Protein AF-A0A1A8JIX2-F1 (afdb_monomer_lite)

Organism: Nothobranchius kuhntae (NCBI:txid321403)

Secondary structure (DSSP, 8-state):
-EEEEEETTEEEEEEEEEE-SS-THHHHHHHHHHHHTT-EEEEEEEEEE---TTSPPEEEEEEEEEE-

Foldseek 3Di:
DKDWDDDPNKIKIKDKDKDDPPDCVVVVVVVVVCVVQVKAWDDKDWDFDDDDPPDDTIIMMITITMGD

Sequence (68 aa):
ECVFQEKDGRVTINVLFALSNEKNSGFFQTGKIFETFEAKLLHIESRMRKKSKDDLPELEFFMRCEVQ

Structure (mmCIF, N/CA/C/O backbone):
data_AF-A0A1A8JIX2-F1
#
_entry.id   AF-A0A1A8JIX2-F1
#
loop_
_atom_site.group_PDB
_atom_site.id
_atom_site.type_symbol
_atom_site.label_atom_id
_atom_site.label_alt_id
_atom_site.label_comp_id
_atom_site.label_asym_id
_atom_site.label_entity_id
_atom_site.label_seq_id
_atom_site.pdbx_PDB_ins_code
_atom_site.Cartn_x
_atom_site.Cartn_y
_atom_site.Cartn_z
_atom_site.occupancy
_atom_site.B_iso_or_equiv
_atom_site.auth_seq_id
_atom_site.auth_comp_id
_atom_site.auth_asym_id
_atom_site.auth_atom_id
_atom_site.pdbx_PDB_model_num
ATOM 1 N N . GLU A 1 1 ? -1.969 -6.988 -7.235 1.00 81.56 1 GLU A N 1
ATOM 2 C CA . GLU A 1 1 ? -2.939 -7.744 -6.414 1.00 81.56 1 GLU A CA 1
ATOM 3 C C . GLU A 1 1 ? -3.415 -6.865 -5.263 1.00 81.56 1 GLU A C 1
ATOM 5 O O . GLU A 1 1 ? -2.634 -6.044 -4.794 1.00 81.56 1 GLU A O 1
ATOM 10 N N . CYS A 1 2 ? -4.675 -6.988 -4.843 1.00 86.69 2 CYS A N 1
ATOM 11 C CA . CYS A 1 2 ? -5.233 -6.245 -3.713 1.00 86.69 2 CYS A CA 1
ATOM 12 C C . CYS A 1 2 ? -6.054 -7.205 -2.846 1.00 86.69 2 CYS A C 1
ATOM 14 O O . CYS A 1 2 ? -6.958 -7.863 -3.358 1.00 86.69 2 CYS A O 1
ATOM 16 N N . VAL A 1 3 ? -5.728 -7.289 -1.556 1.00 91.69 3 VAL A N 1
ATOM 17 C CA . VAL A 1 3 ? -6.403 -8.150 -0.575 1.00 91.69 3 VAL A CA 1
ATOM 18 C C . VAL A 1 3 ? -6.790 -7.299 0.627 1.00 91.69 3 VAL A C 1
ATOM 20 O O . VAL A 1 3 ? -5.936 -6.604 1.177 1.00 91.69 3 VAL A O 1
ATOM 23 N N . PHE A 1 4 ? -8.047 -7.374 1.065 1.00 92.44 4 PHE A N 1
ATOM 24 C CA . PHE A 1 4 ? -8.536 -6.622 2.220 1.00 92.44 4 PHE A CA 1
ATOM 25 C C . PHE A 1 4 ? -9.170 -7.528 3.278 1.00 92.44 4 PHE A C 1
ATOM 27 O O . PHE A 1 4 ? -9.660 -8.616 2.977 1.00 92.44 4 PHE A O 1
ATOM 34 N N . GLN A 1 5 ? -9.147 -7.062 4.523 1.00 94.19 5 GLN A N 1
ATOM 35 C CA . GLN A 1 5 ? -9.792 -7.698 5.665 1.00 94.19 5 GLN A CA 1
ATOM 36 C C . GLN A 1 5 ? -10.506 -6.635 6.496 1.00 94.19 5 GLN A C 1
ATOM 38 O O . GLN A 1 5 ? -9.905 -5.622 6.848 1.00 94.19 5 GLN A O 1
ATOM 43 N N . GLU A 1 6 ? -11.763 -6.892 6.843 1.00 93.00 6 GLU A N 1
ATOM 44 C CA . GLU A 1 6 ? -12.528 -6.067 7.774 1.00 93.00 6 GLU A CA 1
ATOM 45 C C . GLU A 1 6 ? -12.529 -6.707 9.165 1.00 93.00 6 GLU A C 1
ATOM 47 O O . GLU A 1 6 ? -12.736 -7.916 9.310 1.00 93.00 6 GLU A O 1
ATOM 52 N N . LYS A 1 7 ? -12.290 -5.896 10.195 1.00 92.62 7 LYS A N 1
ATOM 53 C CA . LYS A 1 7 ? -12.431 -6.292 11.594 1.00 92.62 7 LYS A CA 1
ATOM 54 C C . LYS A 1 7 ? -12.777 -5.073 12.445 1.00 92.62 7 LYS A C 1
ATOM 56 O O . LYS A 1 7 ? -12.093 -4.059 12.363 1.00 92.62 7 LYS A O 1
ATOM 61 N N . ASP A 1 8 ? -13.806 -5.189 13.284 1.00 91.31 8 ASP A N 1
ATOM 62 C CA . ASP A 1 8 ? -14.217 -4.148 14.240 1.00 91.31 8 ASP A CA 1
ATOM 63 C C . ASP A 1 8 ? -14.430 -2.763 13.587 1.00 91.31 8 ASP A C 1
ATOM 65 O O . ASP A 1 8 ? -14.038 -1.734 14.138 1.00 91.31 8 ASP A O 1
ATOM 69 N N . GLY A 1 9 ? -15.013 -2.740 12.380 1.00 87.75 9 GLY A N 1
ATOM 70 C CA . GLY A 1 9 ? -15.260 -1.513 11.611 1.00 87.75 9 GLY A CA 1
ATOM 71 C C . GLY A 1 9 ? -14.011 -0.878 10.992 1.00 87.75 9 GLY A C 1
ATOM 72 O O . GLY A 1 9 ? -14.081 0.246 10.512 1.00 87.75 9 GLY A O 1
ATOM 73 N N . ARG A 1 10 ? -12.867 -1.571 11.005 1.00 90.19 10 ARG A N 1
ATOM 74 C CA . ARG A 1 10 ? -11.622 -1.142 10.355 1.00 90.19 10 ARG A CA 1
ATOM 75 C C . ARG A 1 10 ? -11.312 -2.055 9.187 1.00 90.19 10 ARG A C 1
ATOM 77 O O . ARG A 1 10 ? -11.390 -3.280 9.317 1.00 90.19 10 ARG A O 1
ATOM 84 N N . VAL A 1 11 ? -10.889 -1.473 8.070 1.00 93.06 11 VAL A N 1
ATOM 85 C CA . VAL A 1 11 ? -10.476 -2.229 6.887 1.00 93.06 11 VAL A CA 1
ATOM 86 C C . VAL A 1 11 ? -8.963 -2.154 6.748 1.00 93.06 11 VAL A C 1
ATOM 88 O O . VAL A 1 11 ? -8.399 -1.084 6.547 1.00 93.06 11 VAL A O 1
ATOM 91 N N . THR A 1 12 ? -8.289 -3.300 6.821 1.00 93.19 12 THR A N 1
ATOM 92 C CA . THR A 1 12 ? -6.872 -3.416 6.460 1.00 93.19 12 THR A CA 1
ATOM 93 C C . THR A 1 12 ? -6.758 -3.829 5.001 1.00 93.19 12 THR A C 1
ATOM 95 O O . THR A 1 12 ? -7.306 -4.859 4.613 1.00 93.19 12 THR A O 1
ATOM 98 N N . ILE A 1 13 ? -6.009 -3.073 4.203 1.00 92.56 13 ILE A N 1
ATOM 99 C CA . ILE A 1 13 ? -5.775 -3.349 2.783 1.00 92.56 13 ILE A CA 1
ATOM 100 C C . ILE A 1 13 ? -4.292 -3.643 2.577 1.00 92.56 13 ILE A C 1
ATOM 102 O O . ILE A 1 13 ? -3.432 -2.911 3.063 1.00 92.56 13 ILE A O 1
ATOM 106 N N . ASN A 1 14 ? -3.995 -4.709 1.838 1.00 92.19 14 ASN A N 1
ATOM 107 C CA . ASN A 1 14 ? -2.664 -5.038 1.351 1.00 92.19 14 ASN A CA 1
ATOM 108 C C . ASN A 1 14 ? -2.665 -4.935 -0.176 1.00 92.19 14 ASN A C 1
ATOM 110 O O . ASN A 1 14 ? -3.464 -5.594 -0.844 1.00 92.19 14 ASN A O 1
ATOM 114 N N . VAL A 1 15 ? -1.770 -4.123 -0.729 1.00 89.19 15 VAL A N 1
ATOM 115 C CA . VAL A 1 15 ? -1.669 -3.867 -2.167 1.00 89.19 15 VAL A CA 1
ATOM 116 C C . VAL A 1 15 ? -0.270 -4.225 -2.638 1.00 89.19 15 VAL A C 1
ATOM 118 O O . VAL A 1 15 ? 0.715 -3.743 -2.085 1.00 89.19 15 VAL A O 1
ATOM 121 N N . LEU A 1 16 ? -0.193 -5.046 -3.681 1.00 88.19 16 LEU A N 1
ATOM 122 C CA . LEU A 1 16 ? 1.033 -5.340 -4.414 1.00 88.19 16 LEU A CA 1
ATOM 123 C C . LEU A 1 16 ? 0.902 -4.784 -5.833 1.00 88.19 16 LEU A C 1
ATOM 125 O O . LEU A 1 16 ? -0.005 -5.185 -6.573 1.00 88.19 16 LEU A O 1
ATOM 129 N N . PHE A 1 17 ? 1.795 -3.884 -6.227 1.00 83.81 17 PHE A N 1
ATOM 130 C CA . PHE A 1 17 ? 1.816 -3.302 -7.569 1.00 83.81 17 PHE A CA 1
ATOM 131 C C . PHE A 1 17 ? 3.246 -3.157 -8.076 1.00 83.81 17 PHE A C 1
ATOM 133 O O . PHE A 1 17 ? 4.184 -3.046 -7.295 1.00 83.81 17 PHE A O 1
ATOM 140 N N . ALA A 1 18 ? 3.412 -3.166 -9.394 1.00 81.00 18 ALA A N 1
ATOM 141 C CA . ALA A 1 18 ? 4.703 -2.990 -10.037 1.00 81.00 18 ALA A CA 1
ATOM 142 C C . ALA A 1 18 ? 4.684 -1.734 -10.908 1.00 81.00 18 ALA A C 1
ATOM 144 O O . ALA A 1 18 ? 3.668 -1.423 -11.531 1.00 81.00 18 ALA A O 1
ATOM 145 N N . LEU A 1 19 ? 5.798 -1.008 -10.928 1.00 76.00 19 LEU A N 1
ATOM 146 C CA . LEU A 1 19 ? 5.995 0.159 -11.775 1.00 76.00 19 LEU A CA 1
ATOM 147 C C . LEU A 1 19 ? 7.033 -0.180 -12.846 1.00 76.00 19 LEU A C 1
ATOM 149 O O . LEU A 1 19 ? 8.199 -0.453 -12.542 1.00 76.00 19 LEU A O 1
ATOM 153 N N . SER A 1 20 ? 6.606 -0.136 -14.109 1.00 69.19 20 SER A N 1
ATOM 154 C CA . SER A 1 20 ? 7.518 0.017 -15.239 1.00 69.19 20 SER A CA 1
ATOM 155 C C . SER A 1 20 ? 8.122 1.421 -15.193 1.00 69.19 20 SER A C 1
ATOM 157 O O . SER A 1 20 ? 7.475 2.359 -14.738 1.00 69.19 20 SER A O 1
ATOM 159 N N . ASN A 1 21 ? 9.369 1.563 -15.642 1.00 63.50 21 ASN A N 1
ATOM 160 C CA . ASN A 1 21 ? 10.272 2.710 -15.449 1.00 63.50 21 ASN A CA 1
ATOM 161 C C . ASN A 1 21 ? 9.813 4.076 -16.046 1.00 63.50 21 ASN A C 1
ATOM 163 O O . ASN A 1 21 ? 10.630 4.963 -16.293 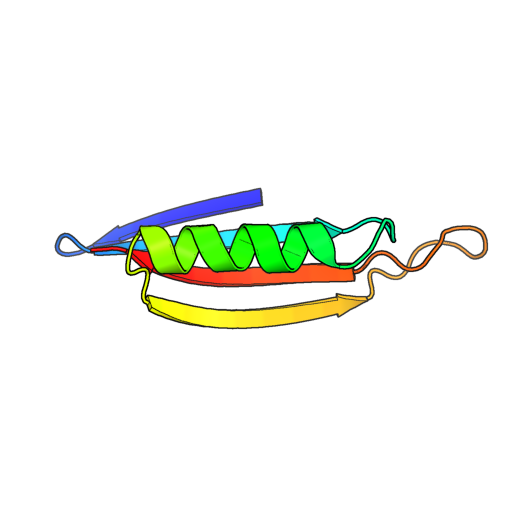1.00 63.50 21 ASN A O 1
ATOM 167 N N . GLU A 1 22 ? 8.519 4.291 -16.287 1.00 56.59 22 GLU A N 1
ATOM 168 C CA . GLU A 1 22 ? 7.932 5.547 -16.759 1.00 56.59 22 GLU A CA 1
ATOM 169 C C . GLU A 1 22 ? 7.748 6.551 -15.618 1.00 56.59 22 GLU A C 1
ATOM 171 O O . GLU A 1 22 ? 6.635 6.944 -15.302 1.00 56.59 22 GLU A O 1
ATOM 176 N N . LYS A 1 23 ? 8.863 7.002 -15.025 1.00 59.94 23 LYS A N 1
ATOM 177 C CA . LYS A 1 23 ? 8.923 8.023 -13.962 1.00 59.94 23 LYS A CA 1
ATOM 178 C C . LYS A 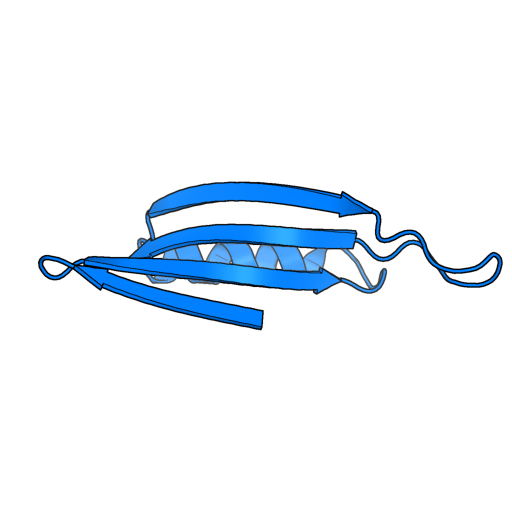1 23 ? 8.128 7.618 -12.704 1.00 59.94 23 LYS A C 1
ATOM 180 O O . LYS A 1 23 ? 7.003 7.142 -12.727 1.00 59.94 23 LYS A O 1
ATOM 185 N N . ASN A 1 24 ? 8.682 7.872 -11.525 1.00 58.34 24 ASN A N 1
ATOM 186 C CA . ASN A 1 24 ? 8.039 7.533 -10.245 1.00 58.34 24 ASN A CA 1
ATOM 187 C C . ASN A 1 24 ? 6.696 8.269 -9.975 1.00 58.34 24 ASN A C 1
ATOM 189 O O . ASN A 1 24 ? 6.195 8.238 -8.855 1.00 58.34 24 ASN A O 1
ATOM 193 N N . SER A 1 25 ? 6.096 8.948 -10.960 1.00 59.56 25 SER A N 1
ATOM 194 C CA . SER A 1 25 ? 4.830 9.676 -10.847 1.00 59.56 25 SER A CA 1
ATOM 195 C C . SER A 1 25 ? 3.664 8.786 -10.424 1.00 59.56 25 SER A C 1
ATOM 197 O O . SER A 1 25 ? 2.831 9.240 -9.643 1.00 59.56 25 SER A O 1
ATOM 199 N N . GLY A 1 26 ? 3.640 7.518 -10.855 1.00 62.34 26 GLY A N 1
ATOM 200 C CA . GLY A 1 26 ? 2.627 6.553 -10.413 1.00 62.34 26 GLY A CA 1
ATOM 201 C C . GLY A 1 26 ? 2.655 6.329 -8.898 1.00 62.34 26 GLY A C 1
ATOM 202 O O . GLY A 1 26 ? 1.609 6.294 -8.260 1.00 62.34 26 GLY A O 1
ATOM 203 N N . PHE A 1 27 ? 3.849 6.300 -8.297 1.00 67.31 27 PHE A N 1
ATOM 204 C CA . PHE A 1 27 ? 4.020 6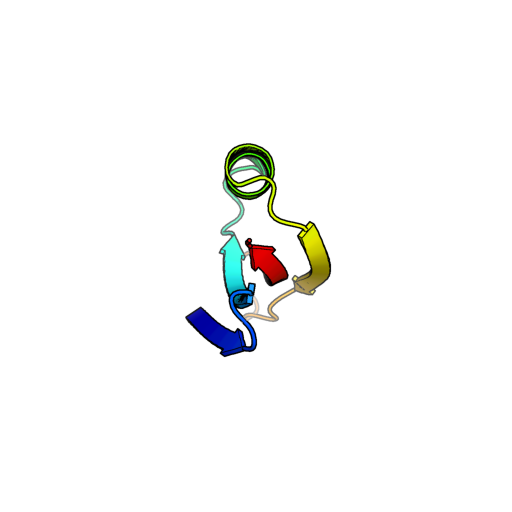.125 -6.854 1.00 67.31 27 PHE A CA 1
ATOM 205 C C . PHE A 1 27 ? 3.487 7.320 -6.049 1.00 67.31 27 PHE A C 1
ATOM 207 O O . PHE A 1 27 ? 2.758 7.146 -5.074 1.00 67.31 27 PHE A O 1
ATOM 214 N N . PHE A 1 28 ? 3.799 8.547 -6.480 1.00 65.75 28 PHE A N 1
ATOM 215 C CA . PHE A 1 28 ? 3.290 9.759 -5.826 1.00 65.75 28 PHE A CA 1
ATOM 216 C C . PHE A 1 28 ? 1.767 9.889 -5.949 1.00 65.75 28 PHE A C 1
ATOM 218 O O . PHE A 1 28 ? 1.107 10.351 -5.019 1.00 65.75 28 PHE A O 1
ATOM 225 N N . GLN A 1 29 ? 1.194 9.458 -7.075 1.00 68.56 29 GLN A N 1
ATOM 226 C CA . GLN A 1 29 ? -0.254 9.439 -7.262 1.00 68.56 29 GLN A CA 1
ATOM 227 C C . GLN A 1 29 ? -0.930 8.404 -6.354 1.00 68.56 29 GLN A C 1
ATOM 229 O O . GLN A 1 29 ? -1.967 8.699 -5.764 1.00 68.56 29 GLN A O 1
ATOM 234 N N . THR A 1 30 ? -0.309 7.238 -6.169 1.00 69.44 30 THR A N 1
ATOM 235 C CA . THR A 1 30 ? -0.739 6.230 -5.195 1.00 69.44 30 THR A CA 1
ATOM 236 C C . THR A 1 30 ? -0.692 6.772 -3.764 1.00 69.44 30 THR A C 1
ATOM 238 O O . THR A 1 30 ? -1.655 6.587 -3.029 1.00 69.44 30 THR A O 1
ATOM 241 N N . GLY A 1 31 ? 0.350 7.522 -3.386 1.00 69.44 31 GLY A N 1
ATOM 242 C CA . GLY A 1 31 ? 0.441 8.185 -2.075 1.00 69.44 31 GLY A CA 1
ATOM 243 C C . GLY A 1 31 ? -0.740 9.118 -1.772 1.00 69.44 31 GLY A C 1
ATOM 244 O O . GLY A 1 31 ? -1.333 9.030 -0.699 1.00 69.44 31 GLY A O 1
ATOM 245 N N . LYS A 1 32 ? -1.156 9.936 -2.749 1.00 73.38 32 LYS A N 1
ATOM 246 C CA . LYS A 1 32 ? -2.302 10.854 -2.601 1.00 73.38 32 LYS A CA 1
ATOM 247 C C . LYS A 1 32 ? -3.631 10.157 -2.323 1.00 73.38 32 LYS A C 1
ATOM 249 O O . LYS A 1 32 ? -4.501 10.740 -1.679 1.00 73.38 32 LYS A O 1
ATOM 254 N N . ILE A 1 33 ? -3.812 8.932 -2.815 1.00 71.81 33 ILE A N 1
ATOM 255 C CA . ILE A 1 33 ? -5.030 8.158 -2.553 1.00 71.81 33 ILE A CA 1
ATOM 256 C C . ILE A 1 33 ? -5.131 7.882 -1.051 1.00 71.81 33 ILE A C 1
ATOM 258 O O . ILE A 1 33 ? -6.174 8.129 -0.458 1.00 71.81 33 ILE A O 1
ATOM 262 N N . PHE A 1 34 ? -4.036 7.470 -0.409 1.00 74.31 34 PHE A N 1
ATOM 263 C CA . PHE A 1 34 ? -4.031 7.222 1.034 1.00 74.31 34 PHE A CA 1
ATO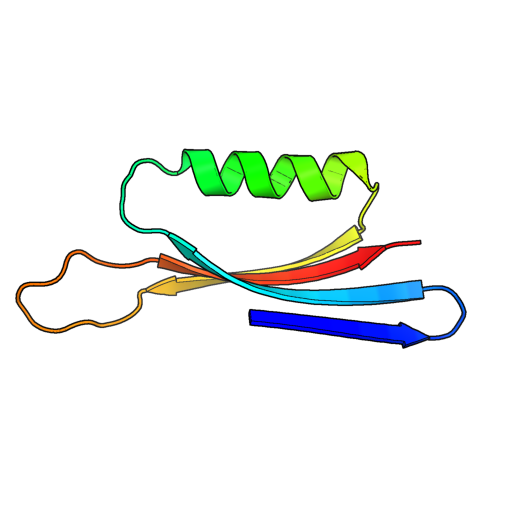M 264 C C . PHE A 1 34 ? -4.265 8.496 1.847 1.00 74.31 34 PHE A C 1
ATOM 266 O O . PHE A 1 34 ? -5.038 8.456 2.796 1.00 74.31 34 PHE A O 1
ATOM 273 N N . GLU A 1 35 ? -3.673 9.624 1.444 1.00 73.69 35 GLU A N 1
ATOM 274 C CA . GLU A 1 35 ? -3.947 10.923 2.076 1.00 73.69 35 GLU A CA 1
ATOM 275 C C . GLU A 1 35 ? -5.434 11.298 1.984 1.00 73.69 35 GLU A C 1
ATOM 277 O O . GLU A 1 35 ? -6.020 11.742 2.965 1.00 73.69 35 GLU A O 1
ATOM 282 N N . THR A 1 36 ? -6.061 11.075 0.824 1.00 78.50 36 THR A N 1
ATOM 283 C CA . THR A 1 36 ? -7.473 11.423 0.579 1.00 78.50 36 THR A CA 1
ATOM 284 C C . THR A 1 36 ? -8.435 10.619 1.452 1.00 78.50 36 THR A C 1
ATOM 286 O O . THR A 1 36 ? -9.461 11.143 1.873 1.00 78.50 36 THR A O 1
ATOM 289 N N . PHE A 1 37 ? -8.117 9.351 1.717 1.00 78.81 37 PHE A N 1
ATOM 290 C CA . PHE A 1 37 ? -8.943 8.465 2.541 1.00 78.81 37 PHE A CA 1
ATOM 291 C C . PHE A 1 37 ? -8.537 8.463 4.020 1.00 78.81 37 PHE A C 1
ATOM 293 O O . PHE A 1 37 ? -8.964 7.573 4.751 1.00 78.81 37 PHE A O 1
ATOM 300 N N . GLU A 1 38 ? -7.675 9.397 4.444 1.00 81.88 38 GLU A N 1
ATOM 301 C CA . GLU A 1 38 ? -7.072 9.424 5.788 1.00 81.88 38 GLU A CA 1
ATOM 302 C C . GLU A 1 38 ? -6.515 8.051 6.209 1.00 81.88 38 GLU A C 1
ATOM 304 O O . GLU A 1 38 ? -6.493 7.669 7.380 1.00 81.88 38 GLU A O 1
ATOM 309 N N . ALA A 1 39 ? -6.057 7.280 5.221 1.00 87.31 39 ALA A N 1
ATOM 310 C CA . ALA A 1 39 ? -5.650 5.911 5.422 1.00 87.31 39 ALA A CA 1
ATOM 311 C C . ALA A 1 39 ? -4.340 5.890 6.206 1.00 87.31 39 ALA A C 1
ATOM 313 O O . ALA A 1 39 ? -3.324 6.470 5.808 1.00 87.31 39 ALA A O 1
ATOM 314 N N . LYS A 1 40 ? -4.328 5.155 7.313 1.00 89.31 40 LYS A N 1
ATOM 315 C CA . LYS A 1 40 ? -3.134 4.964 8.120 1.00 89.31 40 LYS A CA 1
ATOM 316 C C . LYS A 1 40 ? -2.207 3.987 7.411 1.00 89.31 40 LYS A C 1
ATOM 318 O O . LYS A 1 40 ? -2.453 2.781 7.394 1.00 89.31 40 LYS A O 1
ATOM 323 N N . LEU A 1 41 ? -1.123 4.495 6.831 1.00 89.81 41 LEU A N 1
ATOM 324 C CA . LEU A 1 41 ? -0.087 3.653 6.238 1.00 89.81 41 LEU A CA 1
ATOM 325 C C . LEU A 1 41 ? 0.621 2.854 7.344 1.00 89.81 41 LEU A C 1
ATOM 327 O O . LEU A 1 41 ? 1.231 3.429 8.243 1.00 89.81 41 LEU A O 1
ATOM 331 N N . LEU A 1 42 ? 0.516 1.526 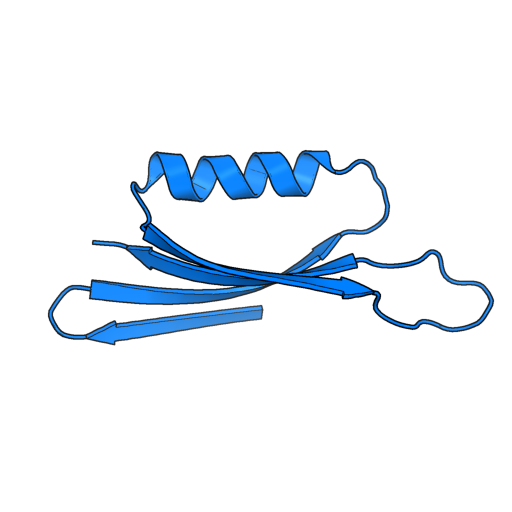7.288 1.00 91.19 42 LEU A N 1
ATOM 332 C CA . LEU A 1 42 ? 1.079 0.613 8.286 1.00 91.19 42 LEU A CA 1
ATOM 333 C C . LEU A 1 42 ? 2.445 0.072 7.862 1.00 91.19 42 LEU A C 1
ATOM 335 O O . LEU A 1 42 ? 3.319 -0.105 8.705 1.00 91.19 42 LEU A O 1
ATOM 339 N N . HIS A 1 43 ? 2.619 -0.224 6.571 1.00 91.44 43 HIS A N 1
ATOM 340 C CA . HIS A 1 43 ? 3.874 -0.748 6.027 1.00 91.44 43 HIS A CA 1
ATOM 341 C C . HIS A 1 43 ? 4.026 -0.396 4.552 1.00 91.44 43 HIS A C 1
ATOM 343 O O . HIS A 1 43 ? 3.049 -0.415 3.800 1.00 91.44 43 HIS A O 1
ATOM 349 N N . ILE A 1 44 ? 5.260 -0.129 4.138 1.00 89.75 44 ILE A N 1
ATOM 350 C CA . ILE A 1 44 ? 5.630 0.013 2.737 1.00 89.75 44 ILE A CA 1
ATOM 351 C C . ILE A 1 44 ? 7.006 -0.592 2.509 1.00 89.75 44 ILE A C 1
ATOM 353 O O . ILE A 1 44 ? 7.953 -0.326 3.245 1.00 89.75 44 ILE A O 1
ATOM 357 N N . GLU A 1 45 ? 7.118 -1.401 1.468 1.00 90.62 45 GLU A N 1
ATOM 358 C CA . GLU A 1 45 ? 8.390 -1.944 1.021 1.00 90.62 45 GLU A CA 1
ATOM 359 C C . GLU A 1 45 ? 8.458 -1.945 -0.499 1.00 90.62 45 GLU A C 1
ATOM 361 O O . GLU A 1 45 ? 7.445 -2.076 -1.188 1.00 90.62 45 GLU A O 1
ATOM 366 N N . SER A 1 46 ? 9.674 -1.807 -1.017 1.00 87.19 46 SER A N 1
ATOM 367 C CA . SER A 1 46 ? 9.968 -1.950 -2.434 1.00 87.19 46 SER A CA 1
ATOM 368 C C . SER A 1 46 ? 10.989 -3.058 -2.645 1.00 87.19 46 SER A C 1
ATOM 370 O O . SER A 1 46 ? 11.890 -3.277 -1.830 1.00 87.19 46 SER A O 1
ATOM 372 N N . ARG A 1 47 ? 10.838 -3.794 -3.744 1.00 86.88 47 ARG A N 1
ATOM 373 C CA . ARG A 1 47 ? 11.734 -4.875 -4.147 1.00 86.88 47 ARG A CA 1
ATOM 374 C C . ARG A 1 47 ? 11.999 -4.761 -5.640 1.00 86.88 47 ARG A C 1
ATOM 376 O O . ARG A 1 47 ? 11.092 -4.507 -6.428 1.00 86.88 47 ARG A O 1
ATOM 383 N N . MET A 1 48 ? 13.249 -4.968 -6.045 1.00 82.50 48 MET A N 1
ATOM 384 C CA . MET A 1 48 ? 13.565 -5.113 -7.464 1.00 82.50 48 MET A CA 1
ATOM 385 C C . MET A 1 48 ? 13.112 -6.493 -7.929 1.00 82.50 48 MET A C 1
ATOM 387 O O . MET A 1 48 ? 13.573 -7.513 -7.405 1.00 82.50 48 MET A O 1
ATOM 391 N N . ARG A 1 49 ? 12.248 -6.540 -8.939 1.00 76.56 49 ARG A N 1
ATOM 392 C CA . ARG A 1 49 ? 11.883 -7.795 -9.580 1.00 76.56 49 ARG A CA 1
ATOM 393 C C . ARG A 1 49 ? 13.016 -8.178 -10.534 1.00 76.56 49 ARG A C 1
ATOM 395 O O . ARG A 1 49 ? 13.274 -7.491 -11.520 1.00 76.56 49 ARG A O 1
ATOM 402 N N . LYS A 1 50 ? 13.736 -9.263 -10.229 1.00 67.06 50 LYS A N 1
ATOM 403 C CA . LYS A 1 50 ? 14.771 -9.797 -11.128 1.00 67.06 50 LYS A CA 1
ATOM 404 C C . LYS A 1 50 ? 14.090 -10.365 -12.372 1.00 67.06 50 LYS A C 1
ATOM 406 O O . LYS A 1 50 ? 13.454 -11.412 -12.287 1.00 67.06 50 LYS A O 1
ATOM 411 N N . LYS A 1 51 ? 14.233 -9.687 -13.508 1.00 62.72 51 LYS A N 1
ATOM 412 C CA . LYS A 1 51 ? 13.896 -10.231 -14.826 1.00 62.72 51 LYS A CA 1
ATOM 413 C C . LYS A 1 51 ? 15.162 -10.553 -15.622 1.00 62.72 51 LYS A C 1
ATOM 415 O O . LYS A 1 51 ? 16.272 -10.214 -15.209 1.00 62.72 51 LYS A O 1
ATOM 420 N N . SER A 1 52 ? 14.979 -11.319 -16.697 1.00 56.62 52 SER A N 1
ATOM 421 C CA . SER A 1 52 ? 16.017 -11.779 -17.626 1.00 56.62 52 SER A CA 1
ATOM 422 C C . SER A 1 52 ? 16.875 -10.634 -18.173 1.00 56.62 52 SER A C 1
ATOM 424 O O . SER A 1 52 ? 16.469 -9.481 -18.142 1.00 56.62 52 SER A O 1
ATOM 426 N N . LYS A 1 53 ? 18.063 -10.979 -18.691 1.00 60.75 53 LYS A N 1
ATOM 427 C CA . LYS A 1 53 ? 19.156 -10.077 -19.111 1.00 60.75 53 LYS A CA 1
ATOM 428 C C . LYS A 1 53 ? 18.769 -8.856 -19.972 1.00 60.75 53 LYS A C 1
ATOM 430 O O . LYS A 1 53 ? 19.545 -7.907 -19.972 1.00 60.75 53 LYS A O 1
ATOM 435 N N . ASP A 1 54 ? 17.624 -8.881 -20.654 1.00 61.66 54 ASP A N 1
ATOM 436 C CA . ASP A 1 54 ? 17.170 -7.834 -21.583 1.00 61.66 54 ASP A CA 1
ATOM 437 C C . ASP A 1 54 ? 15.999 -6.981 -21.055 1.00 61.66 54 ASP A C 1
ATOM 439 O O . ASP A 1 54 ? 15.583 -6.031 -21.716 1.00 61.66 54 ASP A O 1
ATOM 443 N N . ASP A 1 55 ? 15.473 -7.282 -19.864 1.00 64.38 55 ASP A N 1
ATOM 444 C CA . ASP A 1 55 ? 14.370 -6.525 -19.270 1.00 64.38 55 ASP A CA 1
ATOM 445 C C . ASP A 1 55 ? 14.881 -5.400 -18.362 1.00 64.38 55 ASP A C 1
ATOM 447 O O . ASP A 1 55 ? 15.760 -5.585 -17.516 1.00 64.38 55 ASP A O 1
ATOM 451 N N . LEU A 1 56 ? 14.276 -4.219 -18.503 1.00 62.94 56 LEU A N 1
ATOM 452 C CA . LEU A 1 56 ? 14.491 -3.101 -17.585 1.00 62.94 56 LEU A CA 1
ATOM 453 C C . LEU A 1 56 ? 14.081 -3.494 -16.152 1.00 62.94 56 LEU A C 1
ATOM 455 O O . LEU A 1 56 ? 13.103 -4.227 -15.975 1.00 62.94 56 LEU A O 1
ATOM 459 N N . PRO A 1 57 ? 14.782 -2.989 -15.117 1.00 63.59 57 PRO A N 1
ATOM 460 C CA . PRO A 1 57 ? 14.447 -3.298 -13.734 1.00 63.59 57 PRO A CA 1
ATOM 461 C C . PRO A 1 57 ? 13.035 -2.800 -13.409 1.00 63.59 57 PRO A C 1
ATOM 463 O O . PRO A 1 57 ? 12.748 -1.606 -13.479 1.00 63.59 57 PRO A O 1
ATOM 466 N N . GLU A 1 58 ? 12.155 -3.731 -13.051 1.00 75.38 58 GLU A N 1
ATOM 467 C CA . GLU A 1 58 ? 10.793 -3.450 -12.602 1.00 75.38 58 GLU A CA 1
ATOM 468 C C . GLU A 1 58 ? 10.803 -3.348 -11.068 1.00 75.38 58 GLU A C 1
ATOM 470 O O . GLU A 1 58 ? 11.304 -4.244 -10.378 1.00 75.38 58 GLU A O 1
ATOM 475 N N . LEU A 1 59 ? 10.296 -2.239 -10.524 1.00 79.81 59 LEU A N 1
ATOM 476 C CA . LEU A 1 59 ? 10.144 -2.058 -9.078 1.00 79.81 59 LEU A CA 1
ATOM 477 C C . LEU A 1 59 ? 8.767 -2.566 -8.661 1.00 79.81 59 LEU A C 1
ATOM 479 O O . LEU A 1 59 ? 7.750 -2.070 -9.139 1.00 79.81 59 LEU A O 1
ATOM 483 N N . GLU A 1 60 ? 8.738 -3.535 -7.757 1.00 85.75 60 GLU A N 1
ATOM 484 C CA . GLU A 1 60 ? 7.522 -4.019 -7.116 1.00 85.75 60 GLU A CA 1
ATOM 485 C C . GLU A 1 60 ? 7.398 -3.389 -5.729 1.00 85.75 60 GLU A C 1
ATOM 487 O O . GLU A 1 60 ? 8.376 -3.289 -4.988 1.00 85.75 60 GLU A O 1
ATOM 492 N N . PHE A 1 61 ? 6.195 -2.954 -5.384 1.00 86.62 61 PHE A N 1
ATOM 493 C CA . PHE A 1 61 ? 5.869 -2.329 -4.116 1.00 86.62 61 PHE A CA 1
ATOM 494 C C . PHE A 1 61 ? 4.793 -3.137 -3.420 1.00 86.62 61 PHE A C 1
ATOM 496 O O . PHE A 1 61 ? 3.765 -3.460 -4.018 1.00 86.62 61 PHE A O 1
ATOM 503 N N . PHE A 1 62 ? 5.016 -3.404 -2.140 1.00 89.94 62 PHE A N 1
ATOM 504 C CA . PHE A 1 62 ? 3.993 -3.896 -1.236 1.00 89.94 62 PHE A CA 1
ATOM 505 C C . PHE A 1 62 ? 3.636 -2.791 -0.247 1.00 89.94 62 PHE A C 1
ATOM 507 O O . PHE A 1 62 ? 4.509 -2.166 0.359 1.00 89.94 62 PHE A O 1
ATOM 514 N N . MET A 1 63 ? 2.341 -2.557 -0.080 1.00 90.25 63 MET A N 1
ATOM 515 C CA . MET A 1 63 ? 1.794 -1.570 0.838 1.00 90.25 63 MET A CA 1
ATOM 516 C C . MET A 1 63 ? 0.729 -2.211 1.713 1.00 90.25 63 MET A C 1
ATOM 518 O O . MET A 1 63 ? -0.112 -2.959 1.220 1.00 90.25 63 MET A O 1
ATOM 522 N N . ARG A 1 64 ? 0.731 -1.863 2.998 1.00 92.00 64 ARG A N 1
ATOM 523 C CA . ARG A 1 64 ? -0.352 -2.162 3.934 1.00 92.00 64 ARG A CA 1
ATOM 524 C C . ARG A 1 64 ? -0.870 -0.864 4.532 1.00 92.00 64 ARG A C 1
ATOM 526 O O . ARG A 1 64 ? -0.082 -0.095 5.082 1.00 92.00 64 ARG A O 1
ATOM 533 N N . CYS A 1 65 ? -2.178 -0.651 4.493 1.00 91.81 65 CYS A N 1
ATOM 534 C CA . CYS A 1 65 ? -2.832 0.468 5.166 1.00 91.81 65 CYS A CA 1
ATOM 535 C C . CYS A 1 65 ? -4.076 0.017 5.938 1.00 91.81 65 CYS A C 1
ATOM 537 O O . CYS A 1 65 ? -4.623 -1.056 5.683 1.00 91.81 65 CYS A O 1
ATOM 539 N N . GLU A 1 66 ? -4.508 0.855 6.871 1.00 92.19 66 GLU A N 1
ATOM 540 C CA . GLU A 1 66 ? -5.808 0.775 7.532 1.00 92.19 66 GLU A CA 1
ATOM 541 C C . GLU A 1 66 ? -6.662 1.971 7.099 1.00 92.19 66 GLU A C 1
ATOM 543 O O . GLU A 1 66 ? -6.165 3.095 7.044 1.00 92.19 66 GLU A O 1
ATOM 548 N N . VAL A 1 67 ? -7.930 1.725 6.787 1.00 88.19 67 VAL A N 1
ATOM 549 C CA . VAL A 1 67 ? -8.941 2.744 6.478 1.00 88.19 67 VAL A CA 1
ATOM 550 C C . VAL A 1 67 ? -10.078 2.600 7.489 1.00 88.19 67 VAL A C 1
ATOM 552 O O . VAL A 1 67 ? -10.416 1.472 7.876 1.00 88.19 67 VAL A O 1
ATOM 555 N N . GLN A 1 68 ? -10.617 3.734 7.938 1.00 75.62 68 GLN A N 1
ATOM 556 C CA . GLN A 1 68 ? -11.648 3.839 8.971 1.00 75.62 68 GLN A CA 1
ATOM 557 C C . GLN A 1 68 ? -12.924 4.480 8.418 1.00 75.62 68 GLN A C 1
ATOM 559 O O . GLN A 1 68 ? -12.813 5.258 7.444 1.00 75.62 68 GLN A O 1
#

InterPro domains:
  IPR045865 ACT-like domain [SSF55021] (6-67)
  IPR049321 Tyrosine 3-monooxygenase-like, ACT domain [PF21417] 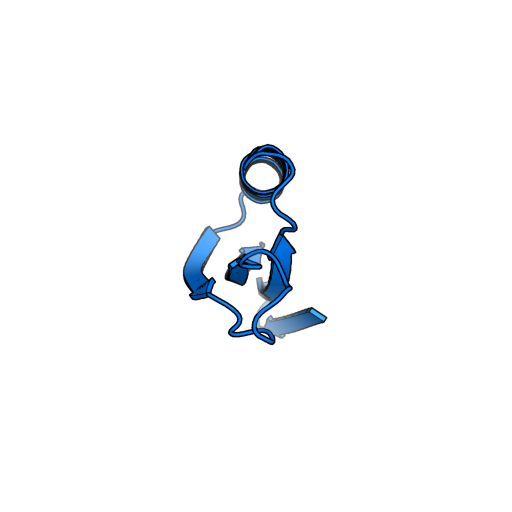(11-68)

pLDDT: mean 79.45, std 11.87, range [56.59, 94.19]

Radius of gyration: 13.9 Å; chains: 1; bounding box: 34×23×36 Å